Protein AF-A0ABD0R2V8-F1 (afdb_monomer_lite)

InterPro domains:
  IPR006020 PTB/PI domain [PF00640] (1-54)
  IPR011993 PH-like domain superfamily [G3DSA:2.30.29.30] (1-54)
  IPR051230 Amyloid-beta A4 Precursor Protein-Binding [PTHR12345] (1-54)

pLDDT: mean 76.48, std 21.96, range [37.03, 98.06]

Sequence (54 aa):
MDHPLRTISYIADIGNIVVLMARRRMPRSDSQENMEASDPAQDEKRQYKMICHV

Organism: Cirrhinus mrigala (NCBI:txid683832)

Secondary structure (DSSP, 8-state):
----GGGEEEEEEETTEEEEEEEEEPP--TTS---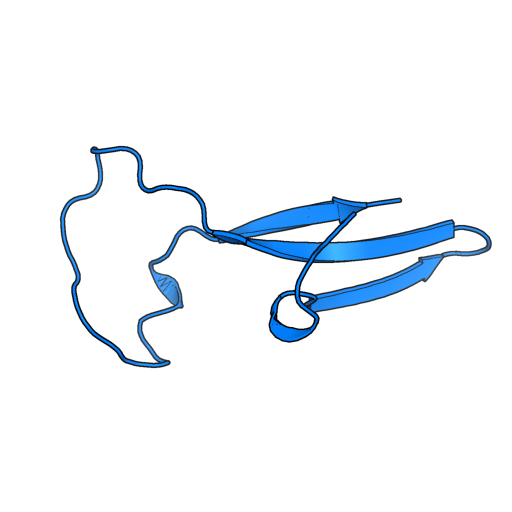----TTSTTSS-EEEEEE-

Structure (mmCIF, N/CA/C/O backbone):
data_AF-A0ABD0R2V8-F1
#
_entry.id   AF-A0ABD0R2V8-F1
#
loop_
_atom_site.group_PDB
_atom_site.id
_atom_site.type_symbol
_atom_site.label_atom_id
_atom_site.label_alt_id
_atom_site.label_comp_id
_atom_site.label_asym_id
_atom_site.label_entity_id
_atom_site.label_seq_id
_atom_site.pdbx_PDB_ins_code
_atom_site.Cartn_x
_atom_site.Cartn_y
_atom_site.Cartn_z
_atom_site.occupancy
_atom_site.B_iso_or_equiv
_atom_site.auth_seq_id
_atom_site.auth_comp_id
_atom_site.auth_asym_id
_atom_site.auth_atom_id
_atom_site.pdbx_PDB_model_num
ATOM 1 N N . MET A 1 1 ? -7.572 2.642 -11.545 1.00 79.12 1 MET A N 1
ATOM 2 C CA . MET A 1 1 ? -7.005 1.659 -10.602 1.00 79.12 1 MET A CA 1
ATOM 3 C C . MET A 1 1 ? -6.229 0.621 -11.394 1.00 79.12 1 MET A C 1
ATOM 5 O O . MET A 1 1 ? -6.741 -0.462 -11.616 1.00 79.12 1 MET A O 1
ATOM 9 N N . ASP A 1 2 ? -5.037 0.972 -11.878 1.00 90.06 2 ASP A N 1
ATOM 10 C CA . ASP A 1 2 ? -4.181 0.042 -12.624 1.00 90.06 2 ASP A CA 1
ATOM 11 C C . ASP A 1 2 ? -2.749 0.185 -12.102 1.00 90.06 2 ASP A C 1
ATOM 13 O O . ASP A 1 2 ? -2.052 1.158 -12.396 1.00 90.06 2 ASP A O 1
ATOM 17 N N . HIS A 1 3 ? -2.375 -0.726 -11.205 1.00 92.62 3 HIS A N 1
ATOM 18 C CA . HIS A 1 3 ? -1.067 -0.767 -10.559 1.00 92.62 3 HIS A CA 1
ATOM 19 C C . HIS A 1 3 ? -0.485 -2.166 -10.762 1.00 92.62 3 HIS A C 1
ATOM 21 O O . HIS A 1 3 ? -1.134 -3.142 -10.382 1.00 92.62 3 HIS A O 1
ATOM 27 N N . PRO A 1 4 ? 0.735 -2.304 -11.312 1.00 94.44 4 PRO A N 1
ATOM 28 C CA . PRO A 1 4 ? 1.392 -3.603 -11.392 1.00 94.44 4 PRO A CA 1
ATOM 29 C C . PRO A 1 4 ? 1.532 -4.225 -9.998 1.00 94.44 4 PRO A C 1
ATOM 31 O O . PRO A 1 4 ? 1.967 -3.546 -9.075 1.00 94.44 4 PRO A O 1
ATOM 34 N N . LEU A 1 5 ? 1.274 -5.527 -9.842 1.00 94.81 5 LEU A N 1
ATOM 35 C CA . LEU A 1 5 ? 1.306 -6.191 -8.524 1.00 94.81 5 LEU A CA 1
ATOM 36 C C . LEU A 1 5 ? 2.603 -5.946 -7.734 1.00 94.81 5 LEU A C 1
ATOM 38 O O . LEU A 1 5 ? 2.564 -5.738 -6.527 1.00 94.81 5 LEU A O 1
ATOM 42 N N . ARG A 1 6 ? 3.750 -5.870 -8.422 1.00 93.75 6 ARG A N 1
ATOM 43 C CA . ARG A 1 6 ? 5.059 -5.561 -7.816 1.00 93.75 6 ARG A CA 1
ATOM 44 C C . ARG A 1 6 ? 5.143 -4.199 -7.110 1.00 93.75 6 ARG A C 1
ATOM 46 O O . ARG A 1 6 ? 6.108 -3.961 -6.386 1.00 93.75 6 ARG A O 1
ATOM 53 N N . THR A 1 7 ? 4.220 -3.271 -7.372 1.00 92.88 7 THR A N 1
ATOM 54 C CA . THR A 1 7 ? 4.184 -1.950 -6.725 1.00 92.88 7 THR A CA 1
ATOM 55 C C . THR A 1 7 ? 3.215 -1.896 -5.551 1.00 92.88 7 THR A C 1
ATOM 57 O O . THR A 1 7 ? 3.335 -0.977 -4.743 1.00 92.88 7 THR A O 1
ATOM 60 N N . ILE A 1 8 ? 2.306 -2.865 -5.412 1.00 95.38 8 ILE A N 1
ATOM 61 C CA . ILE A 1 8 ? 1.435 -2.980 -4.241 1.00 95.38 8 ILE A CA 1
ATOM 62 C C . ILE A 1 8 ? 2.298 -3.349 -3.035 1.00 95.38 8 ILE A C 1
ATOM 64 O O . ILE A 1 8 ? 3.092 -4.287 -3.095 1.00 95.38 8 ILE A O 1
ATOM 68 N N . SER A 1 9 ? 2.179 -2.589 -1.949 1.00 95.56 9 SER 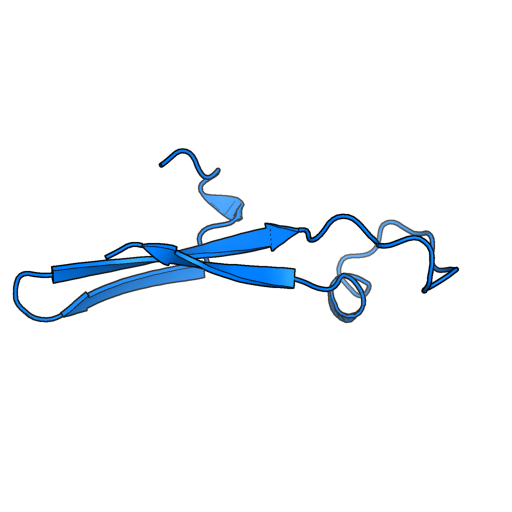A N 1
ATOM 69 C CA . SER A 1 9 ? 2.971 -2.822 -0.735 1.00 95.56 9 SER A CA 1
ATOM 70 C C . SER A 1 9 ? 2.125 -3.111 0.494 1.00 95.56 9 SER A C 1
ATOM 72 O O . SER A 1 9 ? 2.643 -3.664 1.456 1.00 95.56 9 SER A O 1
ATOM 74 N N . TYR A 1 10 ? 0.854 -2.714 0.486 1.00 97.06 10 TYR A N 1
ATOM 75 C CA . TYR A 1 10 ? -0.055 -2.964 1.593 1.00 97.06 10 TYR A CA 1
ATOM 76 C C . TYR A 1 10 ? -1.481 -3.112 1.078 1.00 97.06 10 TYR A C 1
ATOM 78 O O . TYR A 1 10 ? -1.941 -2.311 0.260 1.00 97.06 10 TYR A O 1
ATOM 86 N N . ILE A 1 11 ? -2.156 -4.138 1.580 1.00 97.19 11 ILE A N 1
ATOM 87 C CA . ILE A 1 11 ? -3.584 -4.370 1.415 1.00 97.19 11 ILE A CA 1
ATOM 88 C C . ILE A 1 11 ? -4.141 -4.753 2.782 1.00 97.19 11 ILE A C 1
ATOM 90 O O . ILE A 1 11 ? -3.532 -5.563 3.484 1.00 97.19 11 ILE A O 1
ATOM 94 N N . ALA A 1 12 ? -5.256 -4.148 3.171 1.00 98.06 12 ALA A N 1
ATOM 95 C CA . ALA A 1 12 ? -5.943 -4.509 4.399 1.00 98.06 12 ALA A CA 1
ATOM 96 C C . ALA A 1 12 ? -7.445 -4.297 4.281 1.00 98.06 12 ALA A C 1
ATOM 98 O O . ALA A 1 12 ? -7.904 -3.301 3.720 1.00 98.06 12 ALA A O 1
ATOM 99 N N . ASP A 1 13 ? -8.177 -5.216 4.894 1.00 97.81 13 ASP A N 1
ATOM 100 C CA . ASP A 1 13 ? -9.601 -5.084 5.142 1.00 97.81 13 ASP A CA 1
ATOM 101 C C . ASP A 1 13 ? -9.802 -4.391 6.494 1.00 97.81 13 ASP A C 1
ATOM 103 O O . ASP A 1 13 ? -9.270 -4.821 7.522 1.00 97.81 13 ASP A O 1
ATOM 107 N N . ILE A 1 14 ? -10.563 -3.299 6.502 1.00 96.75 14 ILE A N 1
ATOM 108 C CA . ILE A 1 14 ? -10.923 -2.542 7.704 1.00 96.75 14 ILE A CA 1
ATOM 109 C C . ILE A 1 14 ? -12.447 -2.525 7.789 1.00 96.75 14 ILE A C 1
ATOM 111 O O . ILE A 1 14 ? -13.119 -1.661 7.225 1.00 96.75 14 ILE A O 1
ATOM 115 N N . GLY A 1 15 ? -13.008 -3.523 8.472 1.00 96.94 15 GLY A N 1
ATOM 116 C CA . GLY A 1 15 ? -14.454 -3.736 8.495 1.00 96.94 15 GLY A CA 1
ATOM 117 C C . GLY A 1 15 ? -14.976 -4.087 7.101 1.00 96.94 15 GLY A C 1
ATOM 118 O O . GLY A 1 15 ? -14.620 -5.124 6.554 1.00 96.94 15 GLY A O 1
ATOM 119 N N . ASN A 1 16 ? -15.819 -3.225 6.531 1.00 97.00 16 ASN A N 1
ATOM 120 C CA . ASN A 1 16 ? -16.377 -3.369 5.182 1.00 97.00 16 ASN A CA 1
ATOM 121 C C . ASN A 1 16 ? -15.637 -2.536 4.113 1.00 97.00 16 ASN A C 1
ATOM 123 O O . ASN A 1 16 ? -16.163 -2.360 3.015 1.00 97.00 16 ASN A O 1
ATOM 127 N N . ILE A 1 17 ? -14.464 -1.991 4.444 1.00 97.06 17 ILE A N 1
ATOM 128 C CA . ILE A 1 17 ? -13.635 -1.153 3.569 1.00 97.06 17 ILE A CA 1
ATOM 129 C C . ILE A 1 17 ? -12.363 -1.917 3.193 1.00 97.06 17 ILE A C 1
ATOM 131 O O . ILE A 1 17 ? -11.774 -2.582 4.043 1.00 97.06 17 ILE A O 1
ATOM 135 N N . VAL A 1 18 ? -11.903 -1.764 1.949 1.00 96.88 18 VAL A N 1
ATOM 136 C CA . VAL A 1 18 ? -10.617 -2.302 1.481 1.00 96.88 18 VAL A CA 1
ATOM 137 C C . VAL A 1 18 ? -9.654 -1.146 1.243 1.00 96.88 18 VAL A C 1
ATOM 139 O O . VAL A 1 18 ? -9.923 -0.276 0.421 1.00 96.88 18 VAL A O 1
ATOM 142 N N . VAL A 1 19 ? -8.506 -1.146 1.919 1.00 97.25 19 VAL A N 1
ATOM 143 C CA . VAL A 1 19 ? -7.435 -0.171 1.675 1.00 97.25 19 VAL A CA 1
ATOM 144 C C . VAL A 1 19 ? -6.344 -0.812 0.831 1.00 97.25 19 VAL A C 1
ATOM 146 O O . VAL A 1 19 ? -5.756 -1.819 1.226 1.00 97.25 19 VAL A O 1
ATOM 149 N N . LEU A 1 20 ? -6.022 -0.194 -0.306 1.00 96.75 20 LEU A N 1
ATOM 150 C CA . LEU A 1 20 ? -4.925 -0.607 -1.184 1.00 96.75 20 LEU A CA 1
ATOM 151 C C . LEU A 1 20 ? -3.876 0.501 -1.274 1.00 96.75 20 LEU A C 1
ATOM 153 O O . LEU A 1 20 ? -4.169 1.599 -1.751 1.00 96.75 20 LEU A O 1
ATOM 157 N N . MET A 1 21 ? -2.635 0.200 -0.886 1.00 97.00 21 MET A N 1
ATOM 158 C CA . MET A 1 21 ? -1.506 1.115 -1.051 1.00 97.00 21 MET A CA 1
ATO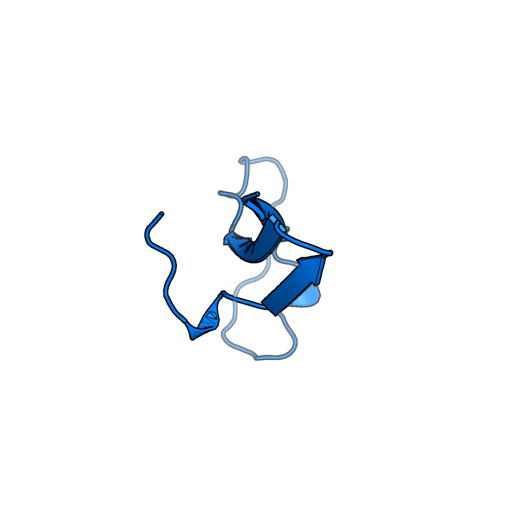M 159 C C . MET A 1 21 ? -0.478 0.599 -2.059 1.00 97.00 21 MET A C 1
ATOM 161 O O . MET A 1 21 ? -0.017 -0.544 -1.985 1.00 97.00 21 MET A O 1
ATOM 165 N N . ALA A 1 22 ? -0.070 1.476 -2.977 1.00 95.50 22 ALA A N 1
ATOM 166 C CA . ALA A 1 22 ? 0.920 1.177 -4.010 1.00 95.50 22 ALA A CA 1
ATOM 167 C C . ALA A 1 22 ? 2.039 2.227 -4.056 1.00 95.50 22 ALA A C 1
ATOM 169 O O . ALA A 1 22 ? 1.786 3.430 -3.939 1.00 95.50 22 ALA A O 1
ATOM 170 N N . ARG A 1 23 ? 3.281 1.776 -4.267 1.00 92.69 23 ARG A N 1
ATOM 171 C CA . ARG A 1 23 ? 4.446 2.640 -4.491 1.00 92.69 23 ARG A CA 1
ATOM 172 C C . ARG A 1 23 ? 4.337 3.317 -5.855 1.00 92.69 23 ARG A C 1
ATOM 174 O O . ARG A 1 23 ? 4.304 2.647 -6.888 1.00 92.69 23 ARG A O 1
ATOM 181 N N . ARG A 1 24 ? 4.374 4.648 -5.875 1.00 88.50 24 ARG A N 1
ATOM 182 C CA . ARG A 1 24 ? 4.474 5.467 -7.088 1.00 88.50 24 ARG A CA 1
ATOM 183 C C . ARG A 1 24 ? 5.833 6.152 -7.137 1.00 88.50 24 ARG A C 1
ATOM 185 O O . ARG A 1 24 ? 6.242 6.807 -6.179 1.00 88.50 24 ARG A O 1
ATOM 192 N N . ARG A 1 25 ? 6.508 6.046 -8.283 1.00 83.12 25 ARG A N 1
ATOM 193 C CA . ARG A 1 25 ? 7.687 6.868 -8.579 1.00 83.12 25 ARG A CA 1
ATOM 194 C C . ARG A 1 25 ? 7.245 8.308 -8.806 1.00 83.12 25 ARG A C 1
ATOM 196 O O . ARG A 1 25 ? 6.386 8.552 -9.654 1.00 83.12 25 ARG A O 1
ATOM 203 N N . MET A 1 26 ? 7.819 9.245 -8.060 1.00 73.25 26 MET A N 1
ATOM 204 C CA . MET A 1 26 ? 7.675 10.659 -8.377 1.00 73.25 26 MET A CA 1
ATOM 205 C C . MET A 1 26 ? 8.606 10.982 -9.558 1.00 73.25 26 MET A C 1
ATOM 207 O O . MET A 1 26 ? 9.774 10.579 -9.513 1.00 73.25 26 MET A O 1
ATOM 211 N N . PRO A 1 27 ? 8.139 11.664 -10.621 1.00 63.38 27 PRO A N 1
ATOM 212 C CA . PRO A 1 27 ? 9.063 12.254 -11.580 1.00 63.38 27 PRO A CA 1
ATOM 213 C C . PRO A 1 27 ? 9.984 13.208 -10.812 1.00 63.38 27 PRO A C 1
ATOM 215 O O . PRO A 1 27 ? 9.505 14.017 -10.015 1.00 63.38 27 PRO A O 1
ATOM 218 N N . ARG A 1 28 ? 11.302 13.061 -10.992 1.00 62.22 28 ARG A N 1
ATOM 219 C CA . ARG A 1 28 ? 12.284 13.986 -10.418 1.00 62.22 28 ARG A CA 1
ATOM 220 C C . ARG A 1 28 ? 11.937 15.382 -10.944 1.00 62.22 28 ARG A C 1
ATOM 222 O O . ARG A 1 28 ? 11.972 15.592 -12.148 1.00 62.22 28 ARG A O 1
ATOM 229 N N . SER A 1 29 ? 11.550 16.305 -10.068 1.00 54.66 29 SER A N 1
ATOM 230 C CA . SER A 1 29 ? 11.647 17.731 -10.382 1.00 54.66 29 SER A CA 1
ATOM 231 C C . SER A 1 29 ? 13.133 18.046 -10.556 1.00 54.66 29 SER A C 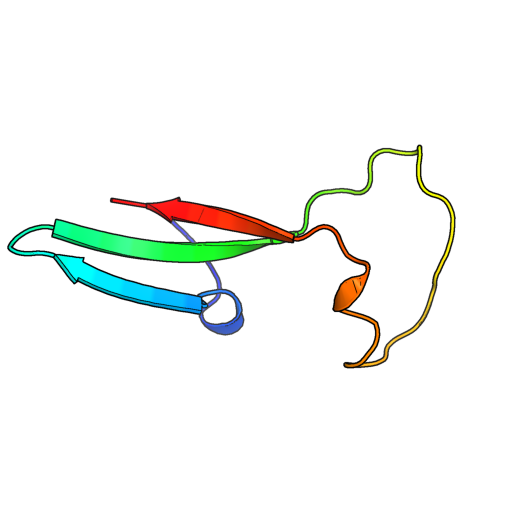1
ATOM 233 O O . SER A 1 29 ? 13.929 17.537 -9.763 1.00 54.66 29 SER A O 1
ATOM 235 N N . ASP A 1 30 ? 13.496 18.834 -11.573 1.00 50.09 30 ASP A N 1
ATOM 236 C CA . ASP A 1 30 ? 14.868 19.202 -11.987 1.00 50.09 30 ASP A CA 1
ATOM 237 C C . ASP A 1 30 ? 15.648 20.030 -10.935 1.00 50.09 30 ASP A C 1
ATOM 239 O O . ASP A 1 30 ? 16.281 21.036 -11.229 1.00 50.09 30 ASP A O 1
ATOM 243 N N . SER A 1 31 ? 15.573 19.643 -9.665 1.00 53.00 31 SER A N 1
ATOM 244 C CA . SER A 1 31 ? 16.169 20.322 -8.511 1.00 53.00 31 SER A CA 1
ATOM 245 C C . SER A 1 31 ? 17.046 19.393 -7.669 1.00 53.00 31 SER A C 1
ATOM 247 O O . SER A 1 31 ? 17.624 19.842 -6.685 1.00 53.00 31 SER A O 1
ATOM 249 N N . GLN A 1 32 ? 17.147 18.104 -8.012 1.00 47.81 32 GLN A N 1
ATOM 250 C CA . GLN A 1 32 ? 18.067 17.167 -7.362 1.00 47.81 32 GLN A CA 1
ATOM 251 C C . GLN A 1 32 ? 18.791 16.324 -8.409 1.00 47.81 32 GLN A C 1
ATOM 253 O O . GLN A 1 32 ? 18.373 15.230 -8.794 1.00 47.81 32 GLN A O 1
ATOM 258 N N . GLU A 1 33 ? 19.880 16.921 -8.877 1.00 45.91 33 GLU A N 1
ATOM 259 C CA . GLU A 1 33 ? 20.963 16.309 -9.625 1.00 45.91 33 GLU A CA 1
ATOM 260 C C . GLU A 1 33 ? 21.484 15.037 -8.928 1.00 45.91 33 GLU A C 1
ATOM 262 O O . GLU A 1 33 ? 21.645 14.980 -7.708 1.00 45.91 33 GLU A O 1
ATOM 267 N N . ASN A 1 34 ? 21.833 14.066 -9.770 1.00 45.50 34 ASN A N 1
ATOM 268 C CA . ASN A 1 34 ? 22.771 12.978 -9.523 1.00 45.50 34 ASN A CA 1
ATOM 269 C C . ASN A 1 34 ? 22.249 11.642 -8.944 1.00 45.50 34 ASN A C 1
ATOM 271 O O . ASN A 1 34 ? 21.297 11.537 -8.169 1.00 45.50 34 ASN A O 1
ATOM 275 N N . MET A 1 35 ? 22.980 10.606 -9.345 1.00 42.81 35 MET A N 1
ATOM 276 C CA . MET A 1 35 ? 22.928 9.183 -9.014 1.00 42.81 35 MET A CA 1
ATOM 277 C C . MET A 1 35 ? 22.140 8.319 -10.001 1.00 42.81 35 MET A C 1
ATOM 279 O O . MET A 1 35 ? 20.932 8.069 -9.907 1.00 42.81 35 MET A O 1
ATOM 283 N N . GLU A 1 36 ? 22.933 7.974 -11.013 1.00 45.53 36 GLU A N 1
ATOM 284 C CA . GLU A 1 36 ? 23.007 6.743 -11.785 1.00 45.53 36 GLU A CA 1
ATOM 285 C C . GLU A 1 36 ? 22.968 5.461 -10.933 1.00 45.53 36 GLU A C 1
ATOM 287 O O . GLU A 1 36 ? 23.258 5.474 -9.740 1.00 45.53 36 GLU A O 1
ATOM 292 N N . ALA A 1 37 ? 22.763 4.354 -11.653 1.00 37.03 37 ALA A N 1
ATOM 293 C CA . ALA A 1 37 ? 23.071 2.968 -11.301 1.00 37.03 37 ALA A CA 1
ATOM 294 C C . ALA A 1 37 ? 21.941 2.134 -10.670 1.00 37.03 37 ALA A C 1
ATOM 296 O O . ALA A 1 37 ? 21.582 2.225 -9.501 1.00 37.03 37 ALA A O 1
ATOM 297 N N . SER A 1 38 ? 21.394 1.274 -11.530 1.00 48.19 38 SER A N 1
ATOM 298 C CA . SER A 1 38 ? 21.213 -0.168 -11.344 1.00 48.19 38 SER A CA 1
ATOM 299 C C . SER A 1 38 ? 21.860 -0.768 -10.081 1.00 48.19 38 SER A C 1
ATOM 301 O O . SER A 1 38 ? 22.946 -1.326 -10.159 1.00 48.19 38 SER A O 1
ATOM 303 N N . ASP A 1 39 ? 21.180 -0.702 -8.938 1.00 39.97 39 ASP A N 1
ATOM 304 C CA . ASP A 1 39 ? 21.492 -1.512 -7.753 1.00 39.97 39 ASP A CA 1
ATOM 305 C C . ASP A 1 39 ? 20.250 -1.566 -6.834 1.00 39.97 39 ASP A C 1
ATOM 307 O O . ASP A 1 39 ? 19.639 -0.514 -6.605 1.00 39.97 39 ASP A O 1
ATOM 311 N N . PRO A 1 40 ? 19.820 -2.727 -6.295 1.00 46.38 40 PRO A N 1
ATOM 312 C CA . PRO A 1 40 ? 18.741 -2.804 -5.297 1.00 46.38 40 PRO A CA 1
ATOM 313 C C . PRO A 1 40 ? 18.997 -1.981 -4.020 1.00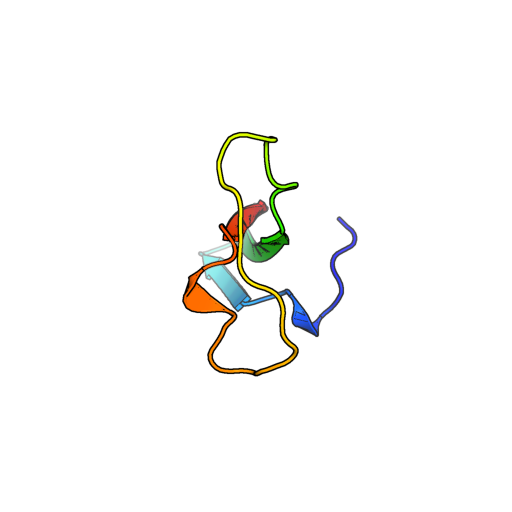 46.38 40 PRO A C 1
ATOM 315 O O . PRO A 1 40 ? 18.054 -1.732 -3.274 1.00 46.38 40 PRO A O 1
ATOM 318 N N . ALA A 1 41 ? 20.229 -1.514 -3.787 1.00 42.22 41 ALA A N 1
ATOM 319 C CA . ALA A 1 41 ? 20.588 -0.626 -2.677 1.00 42.22 41 ALA A CA 1
ATOM 320 C C . ALA A 1 41 ? 20.371 0.879 -2.964 1.00 42.22 41 ALA A C 1
ATOM 322 O O . ALA A 1 4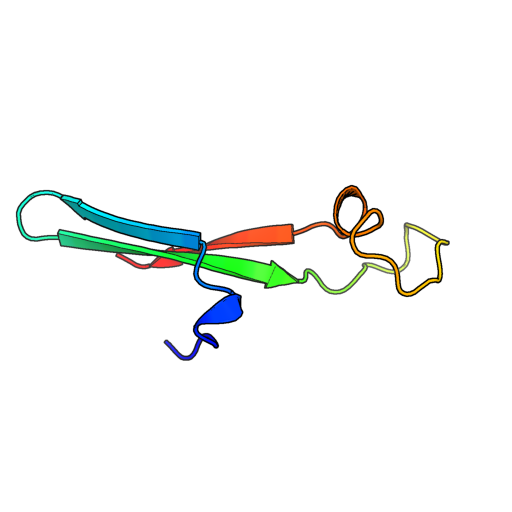1 ? 20.438 1.697 -2.052 1.00 42.22 41 ALA A O 1
ATOM 323 N N . GLN A 1 42 ? 20.091 1.277 -4.212 1.00 44.56 42 GLN A N 1
ATOM 324 C CA . GLN A 1 42 ? 19.851 2.683 -4.584 1.00 44.56 42 GLN A CA 1
ATOM 325 C C . GLN A 1 42 ? 18.374 3.107 -4.521 1.00 44.56 42 GLN A C 1
ATOM 327 O O . GLN A 1 42 ? 18.040 4.272 -4.767 1.00 44.56 42 GLN A O 1
ATOM 332 N N . ASP A 1 43 ? 17.468 2.188 -4.176 1.00 50.69 43 ASP A N 1
ATOM 333 C CA . ASP A 1 43 ? 16.030 2.474 -4.106 1.00 50.69 43 ASP A CA 1
ATOM 334 C C . ASP A 1 43 ? 15.660 3.426 -2.947 1.00 50.69 43 ASP A C 1
ATOM 336 O O . ASP A 1 43 ? 14.563 3.979 -2.935 1.00 50.69 43 ASP A O 1
ATOM 340 N N . GLU A 1 44 ? 16.589 3.710 -2.029 1.00 50.53 44 GLU A N 1
ATOM 341 C CA . GLU A 1 44 ? 16.392 4.640 -0.907 1.00 50.53 44 GLU A CA 1
ATOM 342 C C . GLU A 1 44 ? 16.433 6.129 -1.309 1.00 50.53 44 GLU A C 1
ATOM 344 O O . GLU A 1 44 ? 15.914 6.975 -0.582 1.00 50.53 44 GLU A O 1
ATOM 349 N N . LYS A 1 45 ? 17.008 6.483 -2.472 1.00 52.38 45 LYS A N 1
ATOM 350 C CA . LYS A 1 45 ? 17.121 7.892 -2.925 1.00 52.38 45 LYS A CA 1
ATOM 351 C C . LYS A 1 45 ? 16.088 8.308 -3.969 1.00 52.38 45 LYS A C 1
ATOM 353 O O . LYS A 1 45 ? 15.974 9.491 -4.296 1.00 52.38 45 LYS A O 1
ATOM 358 N N . ARG A 1 46 ? 15.318 7.366 -4.515 1.00 62.41 46 ARG A N 1
ATOM 359 C CA . ARG A 1 46 ? 14.158 7.708 -5.343 1.00 62.41 46 ARG A CA 1
ATOM 360 C C . ARG A 1 46 ? 13.041 8.122 -4.400 1.00 62.41 46 ARG A C 1
ATOM 362 O O . ARG A 1 46 ? 12.584 7.324 -3.596 1.00 62.41 46 ARG A O 1
ATOM 369 N N . GLN A 1 47 ? 12.598 9.374 -4.492 1.00 72.62 47 GLN A N 1
ATOM 370 C CA . GLN A 1 47 ? 11.435 9.827 -3.734 1.00 72.62 47 GLN A CA 1
ATOM 371 C C . GLN A 1 47 ? 10.205 9.029 -4.186 1.00 72.62 47 GLN A C 1
ATOM 373 O O . GLN A 1 47 ? 9.600 9.296 -5.229 1.00 72.62 47 GLN A O 1
ATOM 378 N N . TYR A 1 48 ? 9.863 8.006 -3.410 1.00 81.12 48 TYR A N 1
ATOM 379 C CA . TYR A 1 48 ? 8.651 7.227 -3.582 1.00 81.12 48 TYR A CA 1
ATOM 380 C C . TYR A 1 48 ? 7.536 7.846 -2.750 1.00 81.12 48 TYR A C 1
ATOM 382 O O . TYR A 1 48 ? 7.734 8.235 -1.601 1.00 81.12 48 TYR A O 1
ATOM 390 N N . LYS A 1 49 ? 6.342 7.918 -3.335 1.00 89.44 49 LYS A N 1
ATOM 391 C CA . LYS A 1 49 ? 5.116 8.255 -2.610 1.00 89.44 49 LYS A CA 1
ATOM 392 C C . LYS A 1 49 ? 4.190 7.052 -2.626 1.00 89.44 49 LYS A C 1
ATOM 394 O O . LYS A 1 49 ? 4.089 6.358 -3.639 1.00 89.44 49 LYS A O 1
ATOM 399 N N . MET A 1 50 ? 3.503 6.829 -1.516 1.00 93.56 50 MET A N 1
ATOM 400 C CA . MET A 1 50 ? 2.419 5.858 -1.446 1.00 93.56 50 MET A CA 1
ATOM 401 C C . MET A 1 50 ? 1.136 6.500 -1.966 1.00 93.56 50 MET A C 1
ATOM 403 O O . MET A 1 50 ? 0.810 7.624 -1.587 1.00 93.56 50 MET A O 1
ATOM 407 N N . ILE A 1 51 ? 0.422 5.806 -2.849 1.00 94.00 51 ILE A N 1
ATOM 408 C CA . ILE A 1 51 ? -0.962 6.151 -3.191 1.00 94.00 51 ILE A CA 1
ATOM 409 C C . ILE A 1 51 ? -1.865 5.216 -2.403 1.00 94.00 51 ILE A C 1
ATOM 411 O O . ILE A 1 51 ? -1.672 4.007 -2.501 1.00 94.00 51 ILE A O 1
ATOM 415 N N . CYS A 1 52 ? -2.839 5.768 -1.685 1.00 95.88 52 CYS A N 1
ATOM 416 C CA . CYS A 1 52 ? -3.838 5.012 -0.938 1.00 95.88 52 CYS A CA 1
ATOM 417 C C . CYS A 1 52 ? -5.187 5.102 -1.654 1.00 95.88 52 CYS A C 1
ATOM 419 O O . CYS A 1 52 ? -5.664 6.206 -1.918 1.00 95.88 52 CYS A O 1
ATOM 421 N N . HIS A 1 53 ? -5.783 3.952 -1.948 1.00 95.50 53 HIS A N 1
ATOM 422 C CA . HIS A 1 53 ? -7.155 3.829 -2.439 1.00 95.50 53 HIS A CA 1
ATOM 423 C C . HIS A 1 53 ? -8.011 3.193 -1.350 1.00 95.50 53 HIS A C 1
ATOM 425 O O . HIS A 1 53 ? -7.520 2.311 -0.640 1.00 95.50 53 HIS A O 1
ATOM 431 N N . VAL A 1 54 ? -9.247 3.668 -1.226 1.00 95.06 54 VAL A N 1
ATOM 432 C CA . VAL A 1 54 ? -10.257 3.266 -0.237 1.00 95.06 54 VAL A CA 1
ATOM 433 C C . VAL A 1 54 ? -11.550 2.962 -0.978 1.00 95.06 54 VAL A C 1
ATOM 435 O O . VAL A 1 54 ? -11.825 3.712 -1.945 1.00 95.06 54 VAL A O 1
#

Foldseek 3Di:
DDDDPVQWDDWDDDPPDIKTKGKDFDDDDPPDDDDDDDDPVCPVPGPIDIDIDD

Radius of gyration: 14.36 Å; chains: 1; bounding box: 39×26×21 Å